Protein AF-A0A699WTL0-F1 (afdb_monomer_lite)

Foldseek 3Di:
DLVVLLVCVVVVDADEAEELDDDPCQQFNQDPVLCVPPVSVVVSVPDRHDNRHPHYQNWDVQLVVLLVLLLLLVLVVVCVVPPPPRDPPVCCVVPHPPVVVVSVVSPPDDQVNSCVSGVGHSVSSVD

Sequence (127 aa):
MLSALQKAKKNGAKIISVNPLIEAGLNHFKNPQDFMNPIKALGVLMGDGTPITDLYLQVRVDGDMGLLRGIMKHLFEAEDRNPGQVVDHAFIKEFTTGFESFEQNIRNTKWEDIEELSGISRGLLLE

pLDDT: mean 92.34, std 7.31, range [71.88, 98.56]

Secondary structure (DSSP, 8-state):
-HHHHHHHHHTT---EEE-SS--HHHHEE--HHHHTSHHHHHHHHHS--EE--SEEE-PPTT-HHHHHHHHHHHHHHHHHHSTTSSS-HHHHHHH-SSHHHHHHHHHHS-HHHHHHHH---HHHHT-

Organism: Tanacetum cinerariifolium (NCBI:txid118510)

Structure (mmCIF, N/CA/C/O backbone):
data_AF-A0A699WTL0-F1
#
_entry.id   AF-A0A699WTL0-F1
#
loop_
_atom_site.group_PDB
_atom_site.id
_atom_site.type_symbol
_atom_site.label_atom_id
_atom_site.label_alt_id
_atom_site.label_comp_id
_atom_site.label_asym_id
_atom_site.label_entity_id
_atom_site.label_seq_id
_atom_site.pdbx_PDB_ins_code
_atom_site.Cartn_x
_atom_site.Cartn_y
_atom_site.Cartn_z
_atom_site.occupancy
_atom_site.B_iso_or_equiv
_atom_site.auth_seq_id
_atom_site.auth_comp_id
_atom_site.auth_asym_id
_atom_site.auth_atom_id
_atom_site.pdbx_PDB_model_num
ATOM 1 N N . MET A 1 1 ? 18.673 1.778 -2.141 1.00 85.44 1 MET A N 1
ATOM 2 C CA . MET A 1 1 ? 17.220 1.510 -2.216 1.00 85.44 1 MET A CA 1
ATOM 3 C C . MET A 1 1 ? 16.876 0.488 -3.304 1.00 85.44 1 MET A C 1
ATOM 5 O O . MET A 1 1 ? 16.566 -0.637 -2.943 1.00 85.44 1 MET A O 1
ATOM 9 N N . LEU A 1 2 ? 16.996 0.805 -4.603 1.00 89.44 2 LEU A N 1
ATOM 10 C CA . LEU A 1 2 ? 16.570 -0.090 -5.703 1.00 89.44 2 LEU A CA 1
ATOM 11 C C . LEU A 1 2 ? 17.224 -1.485 -5.688 1.00 89.44 2 LEU A C 1
ATOM 13 O O . LEU A 1 2 ? 16.551 -2.477 -5.940 1.00 89.44 2 LEU A O 1
ATOM 17 N N . SER A 1 3 ? 18.495 -1.606 -5.291 1.00 89.81 3 SER A N 1
ATOM 18 C CA . SER A 1 3 ? 19.149 -2.917 -5.130 1.00 89.81 3 SER A CA 1
ATOM 19 C C . SER A 1 3 ? 18.506 -3.792 -4.040 1.00 89.81 3 SER A C 1
ATOM 21 O O . SER A 1 3 ? 18.495 -5.015 -4.160 1.00 89.81 3 SER A O 1
ATOM 23 N N . ALA A 1 4 ? 17.936 -3.189 -2.988 1.00 93.56 4 ALA A N 1
ATOM 24 C CA . ALA A 1 4 ? 17.204 -3.922 -1.953 1.00 93.56 4 ALA A CA 1
ATOM 25 C C . ALA A 1 4 ? 15.842 -4.403 -2.475 1.00 93.56 4 ALA A C 1
ATOM 27 O O . ALA A 1 4 ? 15.495 -5.565 -2.277 1.00 93.56 4 ALA A O 1
ATOM 28 N N . LEU A 1 5 ? 15.126 -3.552 -3.220 1.00 93.44 5 LEU A N 1
ATOM 29 C CA . LEU A 1 5 ? 13.881 -3.931 -3.898 1.00 93.44 5 LEU A CA 1
ATOM 30 C C . LEU A 1 5 ? 14.121 -5.039 -4.928 1.00 93.44 5 LEU A C 1
ATOM 32 O O . LEU A 1 5 ? 13.376 -6.011 -4.970 1.00 93.44 5 LEU A O 1
ATOM 36 N N . GLN A 1 6 ? 15.220 -4.968 -5.684 1.00 91.94 6 GLN A N 1
ATOM 37 C CA . GLN A 1 6 ? 15.628 -6.027 -6.606 1.00 91.94 6 GLN A CA 1
ATOM 38 C C . GLN A 1 6 ? 15.842 -7.364 -5.882 1.00 91.94 6 GLN A C 1
ATOM 40 O 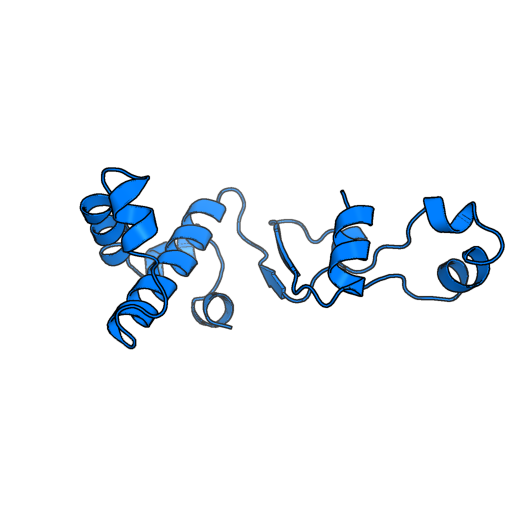O . GLN A 1 6 ? 15.417 -8.409 -6.372 1.00 91.94 6 GLN A O 1
ATOM 45 N N . LYS A 1 7 ? 16.494 -7.349 -4.711 1.00 93.62 7 LYS A N 1
ATOM 46 C CA . LYS A 1 7 ? 16.679 -8.551 -3.885 1.00 93.62 7 LYS A CA 1
ATOM 47 C C . LYS A 1 7 ? 15.340 -9.089 -3.371 1.00 93.62 7 LYS A C 1
ATOM 49 O O . LYS A 1 7 ? 15.116 -10.291 -3.458 1.00 93.62 7 LYS A O 1
ATOM 54 N N . ALA A 1 8 ? 14.453 -8.222 -2.887 1.00 95.69 8 ALA A N 1
ATOM 55 C CA . ALA A 1 8 ? 13.113 -8.612 -2.447 1.00 95.69 8 ALA A CA 1
ATOM 56 C C . ALA A 1 8 ? 12.311 -9.248 -3.594 1.00 95.69 8 ALA A C 1
ATOM 58 O O . ALA A 1 8 ? 11.752 -10.330 -3.429 1.00 95.69 8 ALA A O 1
ATOM 59 N N . LYS A 1 9 ? 12.345 -8.640 -4.785 1.00 93.62 9 LYS A N 1
ATOM 60 C CA . LYS A 1 9 ? 11.674 -9.148 -5.983 1.00 93.62 9 LYS A CA 1
ATOM 61 C C . LYS A 1 9 ? 12.182 -10.529 -6.396 1.00 93.62 9 LYS A C 1
ATOM 63 O O . LYS A 1 9 ? 11.387 -11.423 -6.664 1.00 93.62 9 LYS A O 1
ATOM 68 N N . LYS A 1 10 ? 13.505 -10.734 -6.374 1.00 91.38 10 LYS A N 1
ATOM 69 C CA . LYS A 1 10 ? 14.131 -12.048 -6.624 1.00 91.38 10 LYS A CA 1
ATOM 70 C C . LYS A 1 10 ? 13.714 -13.111 -5.601 1.00 91.38 10 LYS A C 1
ATOM 72 O O . LYS A 1 10 ? 13.711 -14.288 -5.936 1.00 91.38 10 LYS A O 1
ATOM 77 N N . ASN A 1 11 ? 13.329 -12.698 -4.395 1.00 96.25 11 ASN A N 1
ATOM 78 C CA . ASN A 1 11 ? 12.799 -13.572 -3.348 1.00 96.25 11 ASN A CA 1
ATOM 79 C C . ASN A 1 11 ? 11.263 -13.713 -3.392 1.00 96.25 11 ASN A C 1
ATOM 81 O O . ASN A 1 11 ? 10.676 -14.216 -2.440 1.00 96.25 11 ASN A O 1
ATOM 85 N N . GLY A 1 12 ? 10.606 -13.267 -4.467 1.00 95.44 12 GLY A N 1
ATOM 86 C CA . GLY A 1 12 ? 9.163 -13.429 -4.664 1.00 95.44 12 GLY A CA 1
ATOM 87 C C . GLY A 1 12 ? 8.291 -12.338 -4.041 1.00 95.44 12 GLY A C 1
ATOM 88 O O . GLY A 1 12 ? 7.071 -12.480 -4.043 1.00 95.44 12 GLY A O 1
ATOM 89 N N . ALA A 1 13 ? 8.873 -11.247 -3.531 1.00 97.00 13 ALA A N 1
ATOM 90 C CA . ALA A 1 13 ? 8.084 -10.142 -2.996 1.00 97.00 13 ALA A CA 1
ATOM 91 C C . ALA A 1 13 ? 7.202 -9.494 -4.077 1.00 97.00 13 ALA A C 1
ATOM 93 O O . ALA A 1 13 ? 7.625 -9.309 -5.225 1.00 97.00 13 ALA A O 1
ATOM 94 N N . LYS A 1 14 ? 5.994 -9.102 -3.664 1.00 95.69 14 LYS A N 1
ATOM 95 C CA . LYS A 1 14 ? 5.110 -8.210 -4.412 1.00 95.69 14 LYS A CA 1
ATOM 96 C C . LYS A 1 14 ? 5.371 -6.769 -3.995 1.00 95.69 14 LYS A C 1
ATOM 98 O O . LYS A 1 14 ? 5.536 -6.496 -2.809 1.00 95.69 14 LYS A O 1
ATOM 103 N N . ILE A 1 15 ? 5.466 -5.868 -4.967 1.00 95.25 15 ILE A N 1
ATOM 104 C CA . ILE A 1 15 ? 5.833 -4.470 -4.743 1.00 95.25 15 ILE A CA 1
ATOM 105 C C . ILE A 1 15 ? 4.769 -3.570 -5.361 1.00 95.25 15 ILE A C 1
ATOM 107 O O . ILE A 1 15 ? 4.563 -3.570 -6.573 1.00 95.25 15 ILE A O 1
ATOM 111 N N . ILE A 1 16 ? 4.140 -2.761 -4.512 1.00 95.12 16 ILE A N 1
ATOM 112 C CA . ILE A 1 16 ? 3.238 -1.686 -4.918 1.00 95.12 16 ILE A CA 1
ATOM 113 C C . ILE A 1 16 ? 4.038 -0.382 -4.896 1.00 95.12 16 ILE A C 1
ATOM 115 O O . ILE A 1 16 ? 4.718 -0.085 -3.914 1.00 95.12 16 ILE A O 1
ATOM 119 N N . SER A 1 17 ? 4.001 0.387 -5.980 1.00 94.69 17 SER A N 1
ATOM 120 C CA . SER A 1 17 ? 4.611 1.718 -6.040 1.00 94.69 17 SER A CA 1
ATOM 121 C C . SER A 1 17 ? 3.537 2.783 -5.945 1.00 94.69 17 SER A C 1
ATOM 123 O O . SER A 1 17 ? 2.623 2.799 -6.758 1.00 94.69 17 SER A O 1
ATOM 125 N N . VAL A 1 18 ? 3.666 3.669 -4.962 1.00 95.56 18 VAL A N 1
ATOM 126 C CA . VAL A 1 18 ? 2.762 4.797 -4.732 1.00 95.56 18 VAL A CA 1
ATOM 127 C C . VAL A 1 18 ? 3.540 6.075 -5.003 1.00 95.56 18 VAL A C 1
ATOM 129 O O . VAL A 1 18 ? 4.382 6.457 -4.192 1.00 95.56 18 VAL A O 1
ATOM 132 N N . ASN A 1 19 ? 3.325 6.699 -6.159 1.00 94.44 19 ASN A N 1
ATOM 133 C CA . ASN A 1 19 ? 4.009 7.942 -6.518 1.00 94.44 19 ASN A CA 1
ATOM 134 C C . ASN A 1 19 ? 3.236 8.667 -7.640 1.00 94.44 19 ASN A C 1
ATOM 136 O O . ASN A 1 19 ? 2.826 8.013 -8.600 1.00 94.44 19 ASN A O 1
ATOM 140 N N . PRO A 1 20 ? 3.049 9.999 -7.571 1.00 94.31 20 PRO A N 1
ATOM 141 C CA . PRO A 1 20 ? 2.473 10.764 -8.679 1.00 94.31 20 PRO A CA 1
ATOM 142 C C . PRO A 1 20 ? 3.261 10.678 -9.996 1.00 94.31 20 PRO A C 1
ATOM 144 O O . PRO A 1 20 ? 2.690 10.844 -11.076 1.00 94.31 20 PRO A O 1
ATOM 147 N N . LEU A 1 21 ? 4.574 10.439 -9.935 1.00 91.88 21 LEU A N 1
ATOM 148 C CA . LEU A 1 21 ? 5.478 10.421 -11.083 1.00 91.88 21 LEU A CA 1
ATOM 149 C C . LEU A 1 21 ? 5.941 9.008 -11.417 1.00 91.88 21 LEU A C 1
ATOM 151 O O . LEU A 1 21 ? 6.643 8.382 -10.628 1.00 91.88 21 LEU A O 1
ATOM 155 N N . ILE A 1 22 ? 5.665 8.560 -12.642 1.00 86.88 22 ILE A N 1
ATOM 156 C CA . ILE A 1 22 ? 6.145 7.268 -13.141 1.00 86.88 22 ILE A CA 1
ATOM 157 C C . ILE A 1 22 ? 7.670 7.303 -13.306 1.00 86.88 22 ILE A C 1
ATOM 159 O O . ILE A 1 22 ? 8.208 7.962 -14.196 1.00 86.88 22 ILE A O 1
ATOM 163 N N . GLU A 1 23 ? 8.374 6.558 -12.455 1.00 85.94 23 GLU A N 1
ATOM 164 C CA . GLU A 1 23 ? 9.834 6.484 -12.453 1.00 85.94 23 GLU A CA 1
ATOM 165 C C . GLU A 1 23 ? 10.342 5.278 -13.254 1.00 85.94 23 GLU A C 1
ATOM 167 O O . GLU A 1 23 ? 10.015 4.124 -12.961 1.00 85.94 23 GLU A O 1
ATOM 172 N N . ALA A 1 24 ? 11.238 5.522 -14.216 1.00 81.31 24 ALA A N 1
ATOM 173 C CA . ALA A 1 24 ? 11.827 4.466 -15.045 1.00 81.31 24 ALA A CA 1
ATOM 174 C C . ALA A 1 24 ? 12.533 3.367 -14.222 1.00 81.31 24 ALA A C 1
ATOM 176 O O . ALA A 1 24 ? 12.447 2.188 -14.562 1.00 81.31 24 ALA A O 1
ATOM 177 N N . GLY A 1 25 ? 13.184 3.738 -13.111 1.00 77.62 25 GLY A N 1
ATOM 178 C CA . GLY A 1 25 ? 13.892 2.798 -12.234 1.00 77.62 25 GLY A CA 1
ATOM 179 C C . GLY A 1 25 ? 12.985 1.865 -11.424 1.00 77.62 25 GLY A C 1
ATOM 180 O O . GLY A 1 25 ? 13.457 0.823 -10.973 1.00 77.62 25 GLY A O 1
ATOM 181 N N . LEU A 1 26 ? 11.704 2.212 -11.254 1.00 81.19 26 LEU A N 1
ATOM 182 C CA . LE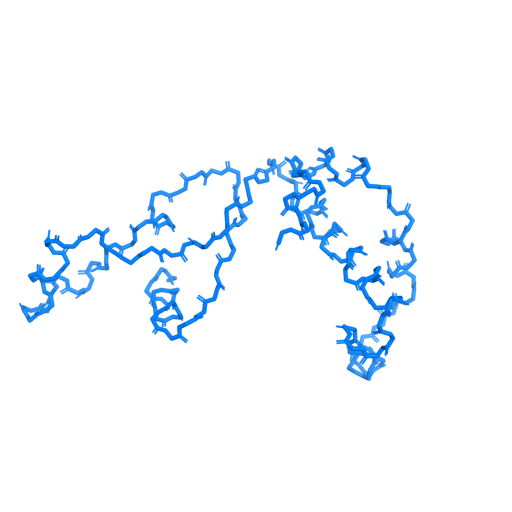U A 1 26 ? 10.686 1.348 -10.641 1.00 81.19 26 LEU A CA 1
ATOM 183 C C . LEU A 1 26 ? 10.026 0.431 -11.677 1.00 81.19 26 LEU A C 1
ATOM 185 O O . LEU A 1 26 ? 9.592 -0.672 -11.355 1.00 81.19 26 LEU A O 1
ATOM 189 N N . ASN A 1 27 ? 10.020 0.847 -12.943 1.00 82.06 27 ASN A N 1
ATOM 190 C CA . ASN A 1 27 ? 9.567 -0.011 -14.022 1.00 82.06 27 ASN A CA 1
ATOM 191 C C . ASN A 1 27 ? 10.585 -1.137 -14.264 1.00 82.06 27 ASN A C 1
ATOM 193 O O . ASN A 1 27 ? 10.267 -2.300 -14.055 1.00 82.06 27 ASN A O 1
ATOM 197 N N . HIS A 1 28 ? 11.830 -0.799 -14.620 1.00 84.31 28 HIS A N 1
ATOM 198 C CA . HIS A 1 28 ? 12.878 -1.782 -14.911 1.00 84.31 28 HIS A CA 1
ATOM 199 C C . HIS A 1 28 ? 14.235 -1.334 -14.356 1.00 84.31 28 HIS A C 1
ATOM 201 O O . HIS A 1 28 ? 14.865 -0.401 -14.858 1.00 84.31 28 HIS A O 1
ATOM 207 N N . PHE A 1 29 ? 14.723 -2.021 -13.321 1.00 85.94 29 PHE A N 1
ATOM 208 C CA . PHE A 1 29 ? 15.998 -1.679 -12.696 1.00 85.94 29 PHE A CA 1
ATOM 209 C C . PHE A 1 29 ? 17.154 -2.505 -13.265 1.00 85.94 29 PHE A C 1
ATOM 211 O O . PHE A 1 29 ? 17.246 -3.720 -13.053 1.00 85.94 29 PHE A O 1
ATOM 218 N N . LYS A 1 30 ? 18.093 -1.823 -13.928 1.00 83.50 30 LYS A N 1
ATOM 219 C CA . LYS A 1 30 ? 19.419 -2.359 -14.258 1.00 83.50 30 LYS A CA 1
ATOM 220 C C . LYS A 1 30 ? 20.405 -1.934 -13.177 1.00 83.50 30 LYS A C 1
ATOM 222 O O . LYS A 1 30 ? 20.726 -0.757 -13.066 1.00 83.50 30 LYS A O 1
ATOM 227 N N . ASN A 1 31 ? 20.870 -2.883 -12.367 1.00 82.75 31 ASN A N 1
ATOM 228 C CA . ASN A 1 31 ? 21.734 -2.578 -11.230 1.00 82.75 31 ASN A CA 1
ATOM 229 C C . ASN A 1 31 ? 23.154 -2.193 -11.696 1.00 82.75 31 ASN A C 1
ATOM 231 O O . ASN A 1 31 ? 23.861 -3.064 -12.209 1.00 82.75 31 ASN A O 1
ATOM 235 N N . PRO A 1 32 ? 23.617 -0.945 -11.467 1.00 82.06 32 PRO A N 1
ATOM 236 C CA . PRO A 1 32 ? 24.950 -0.498 -11.879 1.00 82.06 32 PRO A CA 1
ATOM 237 C C . PRO A 1 32 ? 26.083 -1.356 -11.301 1.00 82.06 32 PRO A C 1
ATOM 239 O O . PRO A 1 32 ? 27.100 -1.575 -11.951 1.00 82.06 32 PRO A O 1
ATOM 242 N N . GLN A 1 33 ? 25.896 -1.897 -10.094 1.00 81.75 33 GLN A N 1
ATOM 243 C CA . GLN A 1 33 ? 26.907 -2.719 -9.422 1.00 81.75 33 GLN A CA 1
ATOM 244 C C . GLN A 1 33 ? 27.108 -4.080 -10.099 1.00 81.75 33 GLN A C 1
ATOM 246 O O . GLN A 1 33 ? 28.196 -4.645 -10.031 1.00 81.75 33 GLN A O 1
ATOM 251 N N . ASP A 1 34 ? 26.087 -4.608 -10.779 1.00 81.56 34 ASP A N 1
ATOM 252 C CA . ASP A 1 34 ? 26.208 -5.877 -11.497 1.00 81.56 34 ASP A CA 1
ATOM 253 C C . ASP A 1 34 ? 27.030 -5.718 -12.795 1.00 81.56 34 ASP A C 1
ATOM 255 O O . ASP A 1 34 ? 27.626 -6.695 -13.243 1.00 81.56 34 ASP A O 1
ATOM 259 N N . PHE A 1 35 ? 27.165 -4.501 -13.348 1.00 79.38 35 PHE A N 1
ATOM 260 C CA . PHE A 1 35 ? 28.082 -4.228 -14.469 1.00 79.38 35 PHE A CA 1
ATOM 261 C C . PHE A 1 35 ? 29.555 -4.330 -14.069 1.00 79.38 35 PHE A C 1
ATOM 263 O O . PHE A 1 35 ? 30.396 -4.662 -14.900 1.00 79.38 35 PHE A O 1
ATOM 270 N N . MET A 1 36 ? 29.876 -4.077 -12.798 1.00 81.75 36 MET A N 1
ATOM 271 C CA . MET A 1 36 ? 31.240 -4.230 -12.283 1.00 81.75 36 MET A CA 1
ATOM 272 C C . MET A 1 36 ? 31.634 -5.701 -12.091 1.00 81.75 36 MET A C 1
ATOM 274 O O . MET A 1 36 ? 32.797 -5.997 -11.823 1.00 81.75 36 MET A O 1
ATOM 278 N N . ASN A 1 37 ? 30.684 -6.634 -12.219 1.00 81.12 37 ASN A N 1
ATOM 279 C CA . ASN A 1 37 ? 30.936 -8.063 -12.140 1.00 81.12 37 ASN A CA 1
ATOM 280 C C . ASN A 1 37 ? 30.934 -8.673 -13.556 1.00 81.12 37 ASN A C 1
ATOM 282 O O . ASN A 1 37 ? 29.867 -8.773 -14.163 1.00 81.12 37 ASN A O 1
ATOM 286 N N . PRO A 1 38 ? 32.080 -9.147 -14.078 1.00 78.44 38 PRO A N 1
ATOM 287 C CA . PRO A 1 38 ? 32.189 -9.605 -15.465 1.00 78.44 38 PRO A CA 1
ATOM 288 C C . PRO A 1 38 ? 31.279 -10.799 -15.797 1.00 78.44 38 PRO A C 1
ATOM 290 O O . PRO A 1 38 ? 30.848 -10.935 -16.937 1.00 78.44 38 PRO A O 1
ATOM 293 N N . ILE A 1 39 ? 30.926 -11.629 -14.809 1.00 79.31 39 ILE A N 1
ATOM 294 C CA . ILE A 1 39 ? 30.024 -12.777 -14.991 1.00 79.31 39 ILE A CA 1
ATOM 295 C C . ILE A 1 39 ? 28.572 -12.306 -15.155 1.00 79.31 39 ILE A C 1
ATOM 297 O O . ILE A 1 39 ? 27.804 -12.883 -15.921 1.00 79.31 39 ILE A O 1
ATOM 301 N N . LYS A 1 40 ? 28.182 -11.242 -14.446 1.00 75.00 40 LYS A N 1
ATOM 302 C CA . LYS A 1 40 ? 26.811 -10.709 -14.470 1.00 75.00 40 LYS A CA 1
ATOM 303 C C . LYS A 1 40 ? 26.595 -9.636 -15.534 1.00 75.00 40 LYS A C 1
ATOM 305 O O . LYS A 1 40 ? 25.460 -9.449 -15.970 1.00 75.00 40 LYS A O 1
ATOM 310 N N . ALA A 1 41 ? 27.659 -8.956 -15.961 1.00 77.38 41 ALA A N 1
ATOM 311 C CA . ALA A 1 41 ? 27.604 -7.832 -16.890 1.00 77.38 41 ALA A CA 1
ATOM 312 C C . ALA A 1 41 ? 26.886 -8.185 -18.201 1.00 77.38 41 ALA A C 1
ATOM 314 O O . ALA A 1 41 ? 26.057 -7.406 -18.668 1.00 77.38 41 ALA A O 1
ATOM 315 N N . LEU A 1 42 ? 27.125 -9.384 -18.747 1.00 75.62 42 LEU A N 1
ATOM 316 C CA . LEU A 1 42 ? 26.469 -9.849 -19.974 1.00 75.62 42 LEU A CA 1
ATOM 317 C C . LEU A 1 42 ? 24.940 -9.930 -19.821 1.00 75.62 42 LEU A C 1
ATOM 319 O O . LEU A 1 42 ? 24.205 -9.477 -20.695 1.00 75.62 42 LEU A O 1
ATOM 323 N N . GLY A 1 43 ? 24.462 -10.441 -18.681 1.00 71.88 43 GLY A N 1
ATOM 324 C CA . GLY A 1 43 ? 23.032 -10.557 -18.390 1.00 71.88 43 GLY A CA 1
ATOM 325 C C . GLY A 1 43 ? 22.340 -9.206 -18.188 1.00 71.88 43 GLY A C 1
ATOM 326 O O . GLY A 1 43 ? 21.187 -9.049 -18.575 1.00 71.88 43 GLY A O 1
ATOM 327 N N . VAL A 1 44 ? 23.033 -8.207 -17.634 1.00 77.06 44 VAL A N 1
ATOM 328 C CA . VAL A 1 44 ? 22.472 -6.851 -17.466 1.00 77.06 44 VAL A CA 1
ATOM 329 C C . VAL A 1 44 ? 22.480 -6.058 -18.779 1.00 77.06 44 VAL A C 1
ATOM 331 O O . VAL A 1 44 ? 21.557 -5.283 -19.041 1.00 77.06 44 VAL A O 1
ATOM 334 N N . LEU A 1 45 ? 23.502 -6.259 -19.619 1.00 75.62 45 LEU A N 1
ATOM 335 C CA . LEU A 1 45 ? 23.611 -5.627 -20.937 1.00 75.62 45 LEU A CA 1
ATOM 336 C C . LEU A 1 45 ? 22.545 -6.142 -21.910 1.00 75.62 45 LEU A C 1
ATOM 338 O O . LEU A 1 45 ? 21.960 -5.338 -22.630 1.00 75.62 45 LEU A O 1
ATOM 342 N N . MET A 1 46 ? 22.278 -7.451 -21.908 1.00 76.69 46 MET A N 1
ATOM 343 C CA . MET A 1 46 ? 21.309 -8.073 -22.818 1.00 76.69 46 MET A CA 1
ATOM 344 C C . MET A 1 46 ? 19.881 -8.162 -22.263 1.00 76.69 46 MET A C 1
ATOM 346 O O . MET A 1 46 ? 18.952 -8.325 -23.044 1.00 76.69 46 MET A O 1
ATOM 350 N N . GLY A 1 47 ? 19.689 -8.081 -20.943 1.00 78.12 47 GLY A N 1
ATOM 351 C CA . GLY A 1 47 ? 18.369 -8.176 -20.315 1.00 78.12 47 GLY A CA 1
ATOM 352 C C . GLY A 1 47 ? 17.676 -6.826 -20.119 1.00 78.12 47 GLY A C 1
ATOM 353 O O . GLY A 1 47 ? 18.325 -5.781 -20.026 1.00 78.12 47 GLY A O 1
ATOM 354 N N . ASP A 1 48 ? 16.354 -6.851 -19.953 1.00 77.19 48 ASP A N 1
ATOM 355 C CA . ASP A 1 48 ? 15.530 -5.653 -19.717 1.00 77.19 48 ASP A CA 1
ATOM 356 C C . ASP A 1 48 ? 15.675 -5.076 -18.299 1.00 77.19 48 ASP A C 1
ATOM 358 O O . ASP A 1 48 ? 15.178 -3.997 -18.002 1.00 77.19 48 ASP A O 1
ATOM 362 N N . GLY A 1 49 ? 16.438 -5.737 -17.425 1.00 82.38 49 GLY A N 1
ATOM 363 C CA . GLY A 1 49 ? 16.531 -5.401 -16.005 1.00 82.38 49 GLY A CA 1
ATOM 364 C C . GLY A 1 49 ? 15.487 -6.149 -15.179 1.00 82.38 49 GLY A C 1
ATOM 365 O O . GLY A 1 49 ? 14.764 -7.006 -15.678 1.00 82.38 49 GLY A O 1
ATOM 366 N N . THR A 1 50 ? 15.449 -5.893 -13.874 1.00 84.38 50 THR A N 1
ATOM 367 C CA . THR A 1 50 ? 14.445 -6.511 -12.997 1.00 84.38 50 THR A CA 1
ATOM 368 C C . THR A 1 50 ? 13.192 -5.638 -12.966 1.00 84.38 50 THR A C 1
ATOM 370 O O . THR A 1 50 ? 13.326 -4.478 -12.564 1.00 84.38 50 THR A O 1
ATOM 373 N N . PRO A 1 51 ? 12.004 -6.160 -13.332 1.00 88.44 51 PRO A N 1
ATOM 374 C CA . PRO A 1 51 ? 10.762 -5.425 -13.150 1.00 88.44 51 PRO A CA 1
ATOM 375 C C . PRO A 1 51 ? 10.486 -5.305 -11.653 1.00 88.44 51 PRO A C 1
ATOM 377 O O . PRO A 1 51 ? 10.363 -6.323 -10.968 1.00 88.44 51 PRO A O 1
ATOM 380 N N . ILE A 1 52 ? 10.488 -4.082 -11.120 1.00 93.12 52 ILE A N 1
ATOM 381 C CA . ILE A 1 52 ? 10.377 -3.877 -9.670 1.00 93.12 52 ILE A CA 1
ATOM 382 C C . ILE A 1 52 ? 8.907 -3.854 -9.258 1.00 93.12 52 ILE A C 1
ATOM 384 O O . ILE A 1 52 ? 8.521 -4.644 -8.400 1.00 93.12 52 ILE A O 1
ATOM 388 N N . THR A 1 53 ? 8.096 -3.001 -9.874 1.00 93.88 53 THR A N 1
ATOM 389 C CA . THR A 1 53 ? 6.692 -2.789 -9.501 1.00 93.88 53 THR A CA 1
ATOM 390 C C . THR A 1 53 ? 5.755 -3.866 -10.067 1.00 93.88 53 THR A C 1
ATOM 392 O O . THR A 1 53 ? 5.805 -4.164 -11.256 1.00 93.88 53 THR A O 1
ATOM 395 N N . ASP A 1 54 ? 4.877 -4.430 -9.229 1.00 93.81 54 ASP A N 1
ATOM 396 C CA . ASP A 1 54 ? 3.734 -5.260 -9.651 1.00 93.81 54 ASP A CA 1
ATOM 397 C C . ASP A 1 54 ? 2.478 -4.415 -9.886 1.00 93.81 54 ASP A C 1
ATOM 399 O O . ASP A 1 54 ? 1.765 -4.642 -10.856 1.00 93.81 54 ASP A O 1
ATOM 403 N N . LEU A 1 55 ? 2.228 -3.442 -9.005 1.00 93.56 55 LEU A N 1
ATOM 404 C CA . LEU A 1 55 ? 1.086 -2.533 -9.075 1.00 93.56 55 LEU A CA 1
ATOM 405 C C . LEU A 1 55 ? 1.562 -1.097 -8.889 1.00 93.56 55 LEU A C 1
ATOM 407 O O . LEU A 1 55 ? 2.262 -0.784 -7.924 1.00 93.56 55 LEU A O 1
ATOM 411 N N . TYR A 1 56 ? 1.183 -0.223 -9.813 1.00 93.88 56 TYR A N 1
ATOM 412 C CA . TYR A 1 56 ? 1.547 1.184 -9.766 1.00 93.88 56 TYR A CA 1
ATOM 413 C C . TYR A 1 56 ? 0.313 2.030 -9.445 1.00 93.88 56 TYR A C 1
ATOM 415 O O . TYR A 1 56 ? -0.596 2.154 -10.260 1.00 93.88 56 TYR A O 1
ATOM 423 N N . LEU A 1 57 ? 0.300 2.635 -8.261 1.00 95.62 57 LEU A N 1
ATOM 424 C CA . LEU A 1 57 ? -0.742 3.541 -7.797 1.00 95.62 57 LEU A CA 1
ATOM 425 C C . LEU A 1 57 ? -0.262 4.977 -7.997 1.00 95.62 57 LEU A C 1
ATOM 427 O O . LEU A 1 57 ? 0.463 5.542 -7.171 1.00 95.62 57 LEU A O 1
ATOM 431 N N . GLN A 1 58 ? -0.657 5.562 -9.126 1.00 95.75 58 GLN A N 1
ATOM 432 C CA . GLN A 1 58 ? -0.316 6.937 -9.465 1.00 95.75 58 GLN A CA 1
ATOM 433 C C . GLN A 1 58 ? -1.217 7.919 -8.709 1.00 95.75 58 GLN A C 1
ATOM 435 O O . GLN A 1 58 ? -2.167 8.475 -9.256 1.00 95.75 58 GLN A O 1
ATOM 440 N N . VAL A 1 59 ? -0.940 8.082 -7.417 1.00 96.94 59 VAL A N 1
ATOM 441 C CA . VAL A 1 59 ? -1.678 9.007 -6.550 1.00 96.94 59 VAL A CA 1
ATOM 442 C C . VAL A 1 59 ? -1.510 10.451 -7.011 1.00 96.94 59 VAL A C 1
ATOM 444 O O . VAL A 1 59 ? -0.515 10.818 -7.637 1.00 96.94 59 VAL A O 1
ATOM 447 N N . ARG A 1 60 ? -2.463 11.312 -6.660 1.00 95.75 60 ARG A N 1
ATOM 448 C CA . ARG A 1 60 ? -2.289 12.763 -6.795 1.00 95.75 60 ARG A CA 1
ATOM 449 C C . ARG A 1 60 ? -1.185 13.255 -5.860 1.00 95.75 60 ARG A C 1
ATOM 451 O O . ARG A 1 60 ? -0.860 12.609 -4.864 1.00 95.75 60 ARG A O 1
ATOM 458 N N . VAL A 1 61 ? -0.623 14.422 -6.176 1.00 96.19 61 VAL A N 1
ATOM 459 C CA . VAL A 1 61 ? 0.243 15.145 -5.231 1.00 96.19 61 VAL A CA 1
ATOM 460 C C . VAL A 1 61 ? -0.541 15.352 -3.932 1.00 96.19 61 VAL A C 1
ATOM 462 O O . VAL A 1 61 ? -1.697 15.769 -3.990 1.00 96.19 61 VAL A O 1
ATOM 465 N N . ASP A 1 62 ? 0.074 14.992 -2.803 1.00 95.56 62 ASP A N 1
ATOM 466 C CA . ASP A 1 62 ? -0.521 14.977 -1.456 1.00 95.56 62 ASP A CA 1
ATOM 467 C C . ASP A 1 62 ? -1.750 14.048 -1.285 1.00 95.56 62 ASP A C 1
ATOM 469 O O . ASP A 1 62 ? -2.528 14.182 -0.341 1.00 95.56 62 ASP A O 1
ATOM 473 N N . GLY A 1 63 ? -1.939 13.082 -2.194 1.00 97.31 63 GLY A N 1
ATOM 474 C CA . GLY A 1 63 ? -3.053 12.123 -2.173 1.00 97.31 63 GLY A CA 1
ATOM 475 C C . GLY A 1 63 ? -2.805 10.849 -1.353 1.00 97.31 63 GLY A C 1
ATOM 476 O O . GLY A 1 63 ? -3.661 9.961 -1.301 1.00 97.31 63 GLY A O 1
ATOM 477 N N . ASP A 1 64 ? -1.647 10.726 -0.710 1.00 96.56 64 ASP A N 1
ATOM 478 C CA . ASP A 1 64 ? -1.234 9.554 0.069 1.00 96.56 64 ASP A CA 1
ATOM 479 C C . ASP A 1 64 ? -2.142 9.307 1.281 1.00 96.56 64 ASP A C 1
ATOM 481 O O . ASP A 1 64 ? -2.517 8.165 1.552 1.00 96.56 64 ASP A O 1
ATOM 485 N N . MET A 1 65 ? -2.591 10.368 1.960 1.00 96.31 65 MET A N 1
ATOM 486 C CA . MET A 1 65 ? -3.564 10.243 3.048 1.00 96.31 65 MET A CA 1
ATOM 487 C C . MET A 1 65 ? -4.891 9.643 2.573 1.00 96.31 65 MET A C 1
ATOM 489 O O . MET A 1 65 ? -5.462 8.799 3.266 1.00 96.31 65 MET A O 1
ATOM 493 N N . GLY A 1 66 ? -5.380 10.053 1.397 1.00 97.50 66 GLY A N 1
ATOM 494 C CA . GLY A 1 66 ? -6.584 9.482 0.793 1.00 97.50 66 GLY A CA 1
ATOM 495 C C . GLY A 1 66 ? -6.394 7.995 0.499 1.00 97.50 66 GLY A C 1
ATOM 496 O O . GLY A 1 66 ? -7.210 7.173 0.911 1.00 97.50 66 GLY A O 1
ATOM 497 N N . LEU A 1 67 ? -5.264 7.643 -0.125 1.00 97.88 67 LEU A N 1
ATOM 498 C CA . LEU A 1 67 ? -4.925 6.260 -0.458 1.00 97.88 67 LEU A CA 1
ATOM 499 C C . LEU A 1 67 ? -4.895 5.373 0.793 1.00 97.88 67 LEU A C 1
ATOM 501 O O . LEU A 1 67 ? -5.560 4.338 0.836 1.00 97.88 67 LEU A O 1
ATOM 505 N N . LEU A 1 68 ? -4.144 5.781 1.821 1.00 97.25 68 LEU A N 1
ATOM 506 C CA . LEU A 1 68 ? -4.000 5.007 3.054 1.00 97.25 68 LEU A CA 1
ATOM 507 C C . LEU A 1 68 ? -5.348 4.836 3.762 1.00 97.25 68 LEU A C 1
ATOM 509 O O . LEU A 1 68 ? -5.648 3.741 4.237 1.00 97.25 68 LEU A O 1
ATOM 513 N N . ARG A 1 69 ? -6.198 5.874 3.784 1.00 97.50 69 ARG A N 1
ATOM 514 C CA . ARG A 1 69 ? -7.575 5.761 4.296 1.00 97.50 69 ARG A CA 1
ATOM 515 C C . ARG A 1 69 ? -8.380 4.716 3.527 1.00 97.50 69 ARG A C 1
ATOM 517 O O . ARG A 1 69 ? -9.062 3.920 4.164 1.00 97.50 69 ARG A O 1
ATOM 524 N N . GLY A 1 70 ? -8.275 4.690 2.198 1.00 97.81 70 GLY A N 1
ATOM 525 C CA . GLY A 1 70 ? -8.928 3.693 1.346 1.00 97.81 70 GLY A CA 1
ATOM 526 C C . GLY A 1 70 ? -8.502 2.262 1.657 1.00 97.81 70 GLY A C 1
ATOM 527 O O . GLY A 1 70 ? -9.356 1.408 1.896 1.00 97.81 70 GLY A O 1
ATOM 528 N N . ILE A 1 71 ? -7.191 2.019 1.740 1.00 97.00 71 ILE A N 1
ATOM 529 C CA . ILE A 1 71 ? -6.635 0.704 2.094 1.00 97.00 71 ILE A CA 1
ATOM 530 C C . ILE A 1 71 ? -7.145 0.266 3.472 1.00 97.00 71 ILE A C 1
ATOM 532 O O . ILE A 1 71 ? -7.667 -0.835 3.622 1.00 97.00 71 ILE A O 1
ATOM 536 N N . MET A 1 72 ? -7.063 1.135 4.481 1.00 97.56 72 MET A N 1
ATOM 537 C CA . MET A 1 72 ? -7.500 0.800 5.841 1.00 97.56 72 MET A CA 1
ATOM 538 C C . MET A 1 72 ? -9.008 0.572 5.930 1.00 97.56 72 MET A C 1
ATOM 540 O O . MET A 1 72 ? -9.447 -0.374 6.578 1.00 97.56 72 MET A O 1
ATOM 544 N N . LYS A 1 73 ? -9.809 1.391 5.239 1.00 98.25 73 LYS A N 1
ATOM 545 C CA . LYS A 1 73 ? -11.258 1.197 5.157 1.00 98.25 73 LYS A CA 1
ATOM 546 C C . LYS A 1 73 ? -11.587 -0.169 4.562 1.00 98.25 73 LYS A C 1
ATOM 548 O O . LYS A 1 73 ? -12.445 -0.864 5.096 1.00 98.25 73 LYS A O 1
ATOM 553 N N . HIS A 1 74 ? -10.874 -0.578 3.514 1.00 96.88 74 HIS A N 1
ATOM 554 C CA . HIS A 1 74 ? -11.043 -1.906 2.941 1.00 96.88 74 HIS A CA 1
ATOM 555 C C . HIS A 1 74 ? -10.653 -3.030 3.907 1.00 96.88 74 HIS A C 1
ATOM 557 O O . HIS A 1 74 ? -11.388 -4.010 4.015 1.00 96.88 74 HIS A O 1
ATOM 563 N N . LEU A 1 75 ? -9.539 -2.887 4.633 1.00 96.75 75 LEU A N 1
ATOM 564 C CA . LEU A 1 75 ? -9.121 -3.863 5.644 1.00 96.75 75 LEU A CA 1
ATOM 565 C C . LEU A 1 75 ? -10.183 -4.024 6.739 1.00 96.75 75 LEU A C 1
ATOM 567 O O . LEU A 1 75 ? -10.515 -5.149 7.097 1.00 96.75 75 LEU A O 1
ATOM 571 N N . PHE A 1 76 ? -10.786 -2.929 7.207 1.00 97.88 76 PHE A N 1
ATOM 572 C CA . PHE A 1 76 ? -11.882 -2.981 8.180 1.00 97.88 76 PHE A CA 1
ATOM 573 C C . PHE A 1 76 ? -13.161 -3.612 7.604 1.00 97.88 76 PHE A C 1
ATOM 575 O O . PHE A 1 76 ? -13.786 -4.436 8.264 1.00 97.88 76 PHE A O 1
ATOM 582 N N . GLU A 1 77 ? -13.521 -3.323 6.348 1.00 96.56 77 GLU A N 1
ATOM 583 C CA . GLU A 1 77 ? -14.626 -4.013 5.655 1.00 96.56 77 GLU A CA 1
ATOM 584 C C . GLU A 1 77 ? -14.336 -5.520 5.452 1.00 96.56 77 GLU A C 1
ATOM 586 O O . GLU A 1 77 ? -15.248 -6.348 5.385 1.00 96.56 77 GLU A O 1
ATOM 591 N N . ALA A 1 78 ? -13.069 -5.912 5.286 1.00 96.94 78 ALA A N 1
ATOM 592 C CA . ALA A 1 78 ? -12.653 -7.310 5.181 1.00 96.94 78 ALA A CA 1
ATOM 593 C C . ALA A 1 78 ? -12.671 -8.025 6.541 1.00 96.94 78 ALA A C 1
ATOM 595 O O . ALA A 1 78 ? -13.106 -9.176 6.600 1.00 96.94 78 ALA A O 1
ATOM 596 N N . GLU A 1 79 ? -12.280 -7.330 7.608 1.00 97.88 79 GLU A N 1
ATOM 597 C CA . GLU A 1 79 ? -12.390 -7.781 8.997 1.00 97.88 79 GLU A CA 1
ATOM 598 C C . GLU A 1 79 ? -13.854 -8.005 9.398 1.00 97.88 79 GLU A C 1
ATOM 600 O O . GLU A 1 79 ? -14.172 -9.048 9.956 1.00 97.88 79 GLU A O 1
ATOM 605 N N . ASP A 1 80 ? -14.778 -7.112 9.026 1.00 97.56 80 ASP A N 1
ATOM 606 C CA . ASP A 1 80 ? -16.215 -7.302 9.298 1.00 97.56 80 ASP A CA 1
ATOM 607 C C . ASP A 1 80 ? -16.762 -8.590 8.662 1.00 97.56 80 ASP A C 1
ATOM 609 O O . ASP A 1 80 ? -17.639 -9.258 9.214 1.00 97.56 80 ASP A O 1
ATOM 613 N N . ARG A 1 81 ? -16.244 -8.942 7.478 1.00 97.81 81 ARG A N 1
ATOM 614 C CA . ARG A 1 81 ? -16.610 -10.169 6.757 1.00 97.81 81 ARG A CA 1
ATOM 615 C C . ARG A 1 81 ? -15.917 -11.406 7.321 1.00 97.81 81 ARG A C 1
ATOM 617 O O . ARG A 1 81 ? -16.481 -12.493 7.229 1.00 97.81 81 ARG A O 1
ATOM 624 N N . ASN A 1 82 ? -14.717 -11.250 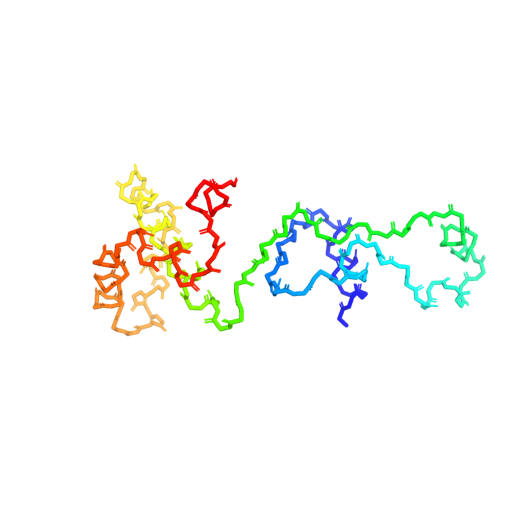7.881 1.00 97.25 82 ASN A N 1
ATOM 625 C CA . ASN A 1 82 ? -13.897 -12.334 8.421 1.00 97.25 82 ASN A CA 1
ATOM 626 C C . ASN A 1 82 ? -13.289 -11.937 9.779 1.00 97.25 82 ASN A C 1
ATOM 628 O O . ASN A 1 82 ? -12.079 -11.703 9.854 1.00 97.25 82 ASN A O 1
ATOM 632 N N . PRO A 1 83 ? -14.097 -11.873 10.853 1.00 96.56 83 PRO A N 1
ATOM 633 C CA . PRO A 1 83 ? -13.622 -11.372 12.138 1.00 96.56 83 PRO A CA 1
ATOM 634 C C . PRO A 1 83 ? -12.419 -12.160 12.670 1.00 96.56 83 PRO A C 1
ATOM 636 O O . PRO A 1 83 ? -12.432 -13.394 12.700 1.00 96.56 83 PRO A O 1
ATOM 639 N N . GLY A 1 84 ? -11.388 -11.438 13.102 1.00 95.38 84 GLY A N 1
ATOM 640 C CA . GLY A 1 84 ? -10.136 -11.947 13.653 1.00 95.38 84 GLY A CA 1
ATOM 641 C C . GLY A 1 84 ? -9.119 -12.447 12.624 1.00 95.38 84 GLY A C 1
ATOM 642 O O . GLY A 1 84 ? -8.118 -13.034 13.032 1.00 95.38 84 GLY A O 1
ATOM 643 N N . GLN A 1 85 ? -9.358 -12.271 11.318 1.00 97.38 85 GLN A N 1
ATOM 644 C CA . GLN A 1 85 ? -8.456 -12.767 10.265 1.00 97.38 85 GLN A CA 1
ATOM 645 C C . GLN A 1 85 ? -7.673 -11.673 9.540 1.00 97.38 85 GLN A C 1
ATOM 647 O O . GLN A 1 85 ? -6.692 -11.990 8.868 1.00 97.38 85 GLN A O 1
ATOM 652 N N . VAL A 1 86 ? -8.088 -10.408 9.641 1.00 97.56 86 VAL A N 1
ATOM 653 C CA . VAL A 1 86 ? -7.462 -9.300 8.906 1.00 97.56 86 VAL A CA 1
ATOM 654 C C . VAL A 1 86 ? -6.740 -8.353 9.857 1.00 97.56 86 VAL A C 1
ATOM 656 O O . VAL A 1 86 ? -5.612 -7.946 9.582 1.00 97.56 86 VAL A O 1
ATOM 659 N N . VAL A 1 87 ? -7.371 -8.015 10.981 1.00 97.12 87 VAL A N 1
ATOM 660 C CA . VAL A 1 87 ? -6.832 -7.077 11.971 1.00 97.12 87 VAL A CA 1
ATOM 661 C C . VAL A 1 87 ? -6.232 -7.832 13.159 1.00 97.12 87 VAL A C 1
ATOM 663 O O . VAL A 1 87 ? -6.902 -8.630 13.813 1.00 97.12 87 VAL A O 1
ATOM 666 N N . ASP A 1 88 ? -4.968 -7.546 13.482 1.00 97.81 88 ASP A N 1
ATOM 667 C CA . ASP A 1 88 ? -4.304 -8.091 14.673 1.00 97.81 88 ASP A CA 1
ATOM 668 C C . ASP A 1 88 ? -4.721 -7.319 15.936 1.00 97.81 88 ASP A C 1
ATOM 670 O O . ASP A 1 88 ? -4.028 -6.424 16.429 1.00 97.81 88 ASP A O 1
ATOM 674 N N . HIS A 1 89 ? -5.897 -7.668 16.458 1.00 97.00 89 HIS A N 1
ATOM 675 C CA . HIS A 1 89 ? -6.470 -7.038 17.650 1.00 97.00 89 HIS A CA 1
ATOM 676 C C . HIS A 1 89 ? -5.602 -7.205 18.899 1.00 97.00 89 HIS A C 1
ATOM 678 O O . HIS A 1 89 ? -5.605 -6.329 19.763 1.00 97.00 89 HIS A O 1
ATOM 684 N N . ALA A 1 90 ? -4.857 -8.309 19.017 1.00 97.81 90 ALA A N 1
ATOM 685 C CA . ALA A 1 90 ? -3.994 -8.545 20.171 1.00 97.81 90 ALA A CA 1
ATOM 686 C C . ALA A 1 90 ? -2.815 -7.566 20.171 1.00 97.81 90 ALA A C 1
ATOM 688 O O . ALA A 1 90 ? -2.561 -6.914 21.184 1.00 97.81 90 ALA A O 1
ATOM 689 N N . PHE A 1 91 ? -2.149 -7.410 19.023 1.00 98.38 91 PHE A N 1
ATOM 690 C CA . PHE A 1 91 ? -1.073 -6.438 18.859 1.00 98.38 91 PHE A CA 1
ATOM 691 C C . PHE A 1 91 ? -1.568 -5.006 19.083 1.00 98.38 91 PHE A C 1
ATOM 693 O O . PHE A 1 91 ? -0.955 -4.242 19.826 1.00 98.38 91 PHE A O 1
ATOM 700 N N . ILE A 1 92 ? -2.698 -4.645 18.473 1.00 98.12 92 ILE A N 1
ATOM 701 C CA . ILE A 1 92 ? -3.271 -3.300 18.582 1.00 98.12 92 ILE A CA 1
ATOM 702 C C . ILE A 1 92 ? -3.598 -2.963 20.037 1.00 98.12 92 ILE A C 1
ATOM 704 O O . ILE A 1 92 ? -3.216 -1.893 20.513 1.00 98.12 92 ILE A O 1
ATOM 708 N N . LYS A 1 93 ? -4.253 -3.878 20.757 1.00 97.88 93 LYS A N 1
ATOM 709 C CA . LYS A 1 93 ? -4.622 -3.678 22.161 1.00 97.88 93 LYS A CA 1
ATOM 710 C C . LYS A 1 93 ? -3.405 -3.492 23.068 1.00 97.88 93 LYS A C 1
ATOM 712 O O . LYS A 1 93 ? -3.469 -2.696 24.000 1.00 97.88 93 LYS A O 1
ATOM 717 N N . GLU A 1 94 ? -2.332 -4.239 22.823 1.00 98.56 94 GLU A N 1
ATOM 718 C CA . GLU A 1 94 ? -1.139 -4.226 23.674 1.00 98.56 94 GLU A CA 1
ATOM 719 C C . GLU A 1 94 ? -0.220 -3.031 23.381 1.00 98.56 94 GLU A C 1
ATOM 721 O O . GLU A 1 94 ? 0.359 -2.448 24.297 1.00 98.56 94 GLU A O 1
ATOM 726 N N . PHE A 1 95 ? -0.078 -2.650 22.107 1.00 98.56 95 PHE A N 1
ATOM 727 C CA . PHE A 1 95 ? 0.995 -1.754 21.661 1.00 98.56 95 PHE A CA 1
ATOM 728 C C . PHE A 1 95 ? 0.522 -0.416 21.086 1.00 98.56 95 PHE A C 1
ATOM 730 O O . PHE A 1 95 ? 1.351 0.376 20.631 1.00 98.56 95 PHE A O 1
ATOM 737 N N . THR A 1 96 ? -0.781 -0.132 21.082 1.00 98.38 96 THR A N 1
ATOM 738 C CA . THR A 1 96 ? -1.323 1.117 20.526 1.00 98.38 96 THR A CA 1
ATOM 739 C C . THR A 1 96 ? -2.340 1.770 21.462 1.00 98.38 96 THR A C 1
ATOM 741 O O . THR A 1 96 ? -2.771 1.185 22.451 1.00 98.38 96 THR A O 1
ATOM 744 N N . THR A 1 97 ? -2.714 3.019 21.176 1.00 98.38 97 THR A N 1
ATOM 745 C CA . THR A 1 97 ? -3.782 3.731 21.892 1.00 98.38 97 THR A CA 1
ATOM 746 C C . THR A 1 97 ? -4.661 4.488 20.899 1.00 98.38 97 THR A C 1
ATOM 748 O O . THR A 1 97 ? -4.197 4.884 19.832 1.00 98.38 97 THR A O 1
ATOM 751 N N . GLY A 1 98 ? -5.938 4.687 21.243 1.00 98.31 98 GLY A N 1
ATOM 752 C CA . GLY A 1 98 ? -6.885 5.432 20.403 1.00 98.31 98 GLY A CA 1
ATOM 753 C C . GLY A 1 98 ? -7.323 4.696 19.132 1.00 98.31 98 GLY A C 1
ATOM 754 O O . GLY A 1 98 ? -7.710 5.345 18.162 1.00 98.31 98 GLY A O 1
ATOM 755 N N . PHE A 1 99 ? -7.254 3.363 19.115 1.00 98.06 99 PHE A N 1
ATOM 756 C CA . PHE A 1 99 ? -7.606 2.578 17.935 1.00 98.06 99 PHE A CA 1
ATOM 757 C C . PHE A 1 99 ? -9.093 2.684 17.588 1.00 98.06 99 PHE A C 1
ATOM 759 O O . PHE A 1 99 ? -9.427 2.882 16.428 1.00 98.06 99 PHE A O 1
ATOM 766 N N . GLU A 1 100 ? -9.987 2.641 18.573 1.00 97.62 100 GLU A N 1
ATOM 767 C CA . GLU A 1 100 ? -11.433 2.660 18.337 1.00 97.62 100 GLU A CA 1
ATOM 768 C C . GLU A 1 100 ? -11.884 3.981 17.695 1.00 97.62 100 GLU A C 1
ATOM 770 O O . GLU A 1 100 ? -12.690 4.001 16.763 1.00 97.62 100 GLU A O 1
ATOM 775 N N . SER A 1 101 ? -11.337 5.111 18.160 1.00 98.31 101 SER A N 1
ATOM 776 C CA . SER A 1 101 ? -11.641 6.424 17.581 1.00 98.31 101 SER A CA 1
ATOM 777 C C . SER A 1 101 ? -11.048 6.578 16.180 1.00 98.31 101 SER A C 1
ATOM 779 O O . SER A 1 101 ? -11.690 7.151 15.295 1.00 98.31 101 SER A O 1
ATOM 781 N N . PHE A 1 102 ? -9.848 6.038 15.965 1.00 98.06 102 PHE A N 1
ATOM 782 C CA . PHE A 1 102 ? -9.203 5.980 14.662 1.00 98.06 102 PHE A CA 1
ATOM 783 C C . PHE A 1 102 ? -10.010 5.140 13.665 1.00 98.06 102 PHE A C 1
ATOM 785 O O . PHE A 1 102 ? -10.362 5.631 12.593 1.00 98.06 102 PHE A O 1
ATOM 792 N N . GLU A 1 103 ? -10.369 3.913 14.032 1.00 98.31 103 GLU A N 1
ATOM 793 C CA . GLU A 1 103 ? -11.165 3.003 13.215 1.00 98.31 103 GLU A CA 1
ATOM 794 C C . GLU A 1 103 ? -12.498 3.651 12.828 1.00 98.31 103 GLU A C 1
ATOM 796 O O . GLU A 1 103 ? -12.840 3.714 11.643 1.00 98.31 103 GLU A O 1
ATOM 801 N N . GLN A 1 104 ? -13.220 4.223 13.797 1.00 98.38 104 GLN A N 1
ATOM 802 C CA . GLN A 1 104 ? -14.484 4.903 13.530 1.00 98.38 104 GLN A CA 1
ATOM 803 C C . GLN A 1 104 ? -14.311 6.084 12.562 1.00 98.38 104 GLN A C 1
ATOM 805 O O . GLN A 1 104 ? -15.160 6.303 11.694 1.00 98.38 104 GLN A O 1
ATOM 810 N N . ASN A 1 105 ? -13.213 6.842 12.668 1.00 98.25 105 ASN A N 1
ATOM 811 C CA . ASN A 1 105 ? -12.914 7.936 11.744 1.00 98.25 105 ASN A CA 1
ATOM 812 C C . ASN A 1 105 ? -12.714 7.437 10.303 1.00 98.25 105 ASN A C 1
ATOM 814 O O . ASN A 1 105 ? -13.253 8.029 9.365 1.00 98.25 105 ASN A O 1
ATOM 818 N N . ILE A 1 106 ? -11.982 6.336 10.122 1.00 98.31 106 ILE A N 1
ATOM 819 C CA . ILE A 1 106 ? -11.779 5.717 8.807 1.00 98.31 106 ILE A CA 1
ATOM 820 C C . ILE A 1 106 ? -13.102 5.176 8.256 1.00 98.31 106 ILE A C 1
ATOM 822 O O . ILE A 1 106 ? -13.463 5.459 7.112 1.00 98.31 106 ILE A O 1
ATOM 826 N N . ARG A 1 107 ? -13.884 4.470 9.082 1.00 98.00 107 ARG A N 1
ATOM 827 C CA . ARG A 1 107 ? -15.199 3.930 8.701 1.00 98.00 107 ARG A CA 1
ATOM 828 C C . ARG A 1 107 ? -16.177 5.022 8.269 1.00 98.00 107 ARG A C 1
ATOM 830 O O . ARG A 1 107 ? -16.904 4.822 7.299 1.00 98.00 107 ARG A O 1
ATOM 837 N N . ASN A 1 108 ? -16.141 6.184 8.915 1.00 98.19 108 ASN A N 1
ATOM 838 C CA . ASN A 1 108 ? -16.997 7.324 8.583 1.00 98.19 108 ASN A CA 1
ATOM 839 C C . ASN A 1 108 ? -16.527 8.130 7.360 1.00 98.19 108 ASN A C 1
ATOM 841 O O . ASN A 1 108 ? -17.281 8.968 6.871 1.00 98.19 108 ASN A O 1
ATOM 845 N N . THR A 1 109 ? -15.310 7.900 6.857 1.00 97.62 109 THR A N 1
ATOM 846 C CA . THR A 1 109 ? -14.837 8.553 5.627 1.00 97.62 109 THR A CA 1
ATOM 847 C C . THR A 1 109 ? -15.560 7.938 4.429 1.00 97.62 109 THR A C 1
ATOM 849 O O . THR A 1 109 ? -15.602 6.708 4.297 1.00 97.62 109 THR A O 1
ATOM 852 N N . LYS A 1 110 ? -16.158 8.769 3.571 1.00 98.12 110 LYS A N 1
ATOM 853 C CA . LYS A 1 110 ? -16.883 8.295 2.390 1.00 98.12 110 LYS A CA 1
ATOM 854 C C . LYS A 1 110 ? -15.910 7.805 1.320 1.00 98.12 110 LYS A C 1
ATOM 856 O O . LYS A 1 110 ? -14.779 8.278 1.241 1.00 98.12 110 LYS A O 1
ATOM 861 N N . TRP A 1 111 ? -16.348 6.844 0.510 1.00 97.69 111 TRP A N 1
ATOM 862 C CA . TRP A 1 111 ? -15.514 6.318 -0.573 1.00 97.69 111 TRP A CA 1
ATOM 863 C C . TRP A 1 111 ? -15.250 7.384 -1.637 1.00 97.69 111 TRP A C 1
ATOM 865 O O . TRP A 1 111 ? -14.130 7.484 -2.121 1.00 97.69 111 TRP A O 1
ATOM 875 N N . GLU A 1 112 ? -16.236 8.232 -1.904 1.00 98.25 112 GLU A N 1
ATOM 876 C CA . GLU A 1 112 ? -16.132 9.335 -2.855 1.00 98.25 112 GLU A CA 1
ATOM 877 C C . GLU A 1 112 ? -15.028 10.325 -2.439 1.00 98.25 112 GLU A C 1
ATOM 879 O O . GLU A 1 112 ? -14.193 10.693 -3.262 1.00 98.25 112 GLU A O 1
ATOM 884 N N . ASP A 1 113 ? -14.953 10.669 -1.145 1.00 98.12 113 ASP A N 1
ATOM 885 C CA . ASP A 1 113 ? -13.904 11.546 -0.604 1.00 98.12 113 ASP A CA 1
ATOM 886 C C . ASP A 1 113 ? -12.509 10.895 -0.736 1.00 98.12 113 ASP A C 1
ATOM 888 O O . ASP A 1 113 ? -11.517 11.563 -1.024 1.00 98.12 113 ASP A O 1
ATOM 892 N N . ILE A 1 114 ? -12.416 9.576 -0.531 1.00 98.31 114 ILE A N 1
ATOM 893 C CA . ILE A 1 114 ? -11.166 8.807 -0.653 1.00 98.31 114 ILE A CA 1
ATOM 894 C C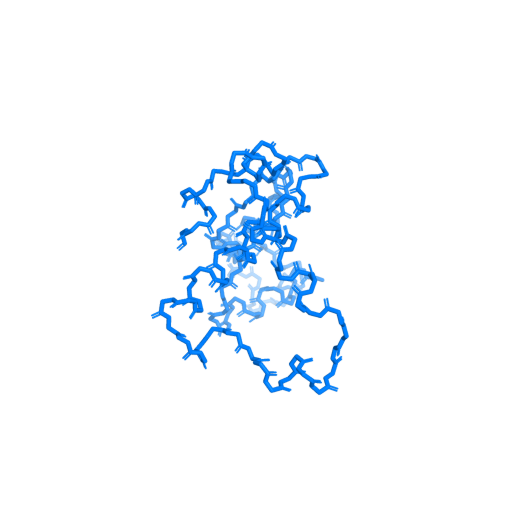 . ILE A 1 114 ? -10.663 8.805 -2.099 1.00 98.31 114 ILE A C 1
ATOM 896 O O . ILE A 1 114 ? -9.477 9.053 -2.339 1.00 98.31 114 ILE A O 1
ATOM 900 N N . GLU A 1 115 ? -11.547 8.523 -3.057 1.00 98.06 115 GLU A N 1
ATOM 901 C CA . GLU A 1 115 ? -11.215 8.513 -4.483 1.00 98.06 115 GLU A CA 1
ATOM 902 C C . GLU A 1 115 ? -10.813 9.912 -4.964 1.00 98.06 115 GLU A C 1
ATOM 904 O O . GLU A 1 115 ? -9.818 10.054 -5.675 1.00 98.06 115 GLU A O 1
ATOM 909 N N . GLU A 1 116 ? -11.525 10.955 -4.527 1.00 97.81 116 GLU A N 1
ATOM 910 C CA . GLU A 1 116 ? -11.213 12.343 -4.875 1.00 97.81 116 GLU A CA 1
ATOM 911 C C . GLU A 1 116 ? -9.836 12.774 -4.347 1.00 97.81 116 GLU A C 1
ATOM 913 O O . GLU A 1 116 ? -9.011 13.283 -5.114 1.00 97.81 116 GLU A O 1
ATOM 918 N N . LEU A 1 117 ? -9.568 12.538 -3.057 1.00 97.31 117 LEU A N 1
ATOM 919 C CA . LEU A 1 117 ? -8.318 12.939 -2.407 1.00 97.31 117 LEU A CA 1
ATOM 920 C C . LEU A 1 117 ? -7.113 12.174 -2.958 1.00 97.31 117 LEU A C 1
ATOM 922 O O . LEU A 1 117 ? -6.062 12.763 -3.206 1.00 97.31 117 LEU A O 1
ATOM 926 N N . SER A 1 118 ? -7.251 10.863 -3.157 1.00 97.81 118 SER A N 1
ATOM 927 C CA . SER A 1 118 ? -6.144 10.026 -3.634 1.00 97.81 118 SER A CA 1
ATOM 928 C C . SER A 1 118 ? -5.927 10.112 -5.144 1.00 97.81 118 SER A C 1
ATOM 930 O O . SER A 1 118 ? -4.800 9.952 -5.614 1.00 97.81 118 SER A O 1
ATOM 932 N N . GLY A 1 119 ? -6.994 10.357 -5.909 1.00 97.50 119 GLY A N 1
ATOM 933 C CA . GLY A 1 119 ? -7.040 10.159 -7.357 1.00 97.50 119 GLY A CA 1
ATOM 934 C C . GLY A 1 119 ? -6.988 8.695 -7.794 1.00 97.50 119 GLY A C 1
ATOM 935 O O . GLY A 1 119 ? -6.774 8.435 -8.976 1.00 97.50 119 GLY A O 1
ATOM 936 N N . ILE A 1 120 ? -7.163 7.747 -6.871 1.00 97.75 120 ILE A N 1
ATOM 937 C CA . ILE A 1 120 ? -7.190 6.313 -7.154 1.00 97.75 120 ILE A CA 1
ATOM 938 C C . ILE A 1 120 ? -8.627 5.826 -7.029 1.00 97.75 120 ILE A C 1
ATOM 940 O O . ILE A 1 120 ? -9.284 6.071 -6.019 1.00 97.75 120 ILE A O 1
ATOM 944 N N . SER A 1 121 ? -9.113 5.120 -8.050 1.00 96.81 121 SER A N 1
ATOM 945 C CA . SER A 1 121 ? -10.452 4.540 -8.000 1.00 96.81 121 SER A CA 1
ATOM 946 C C . SER A 1 121 ? -10.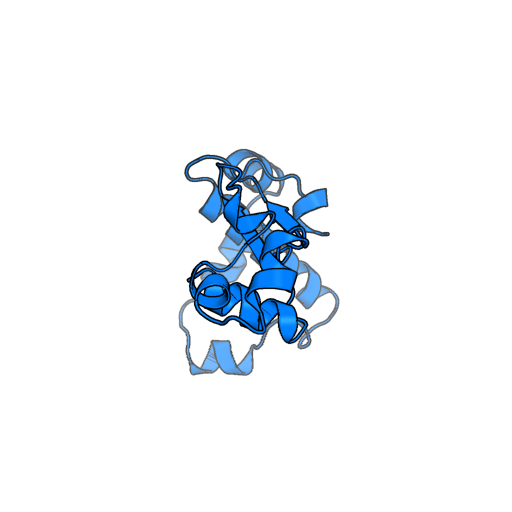529 3.437 -6.950 1.00 96.81 121 SER A C 1
ATOM 948 O O . SER A 1 121 ? -9.567 2.704 -6.710 1.00 96.81 121 SER A O 1
ATOM 950 N N . ARG A 1 122 ? 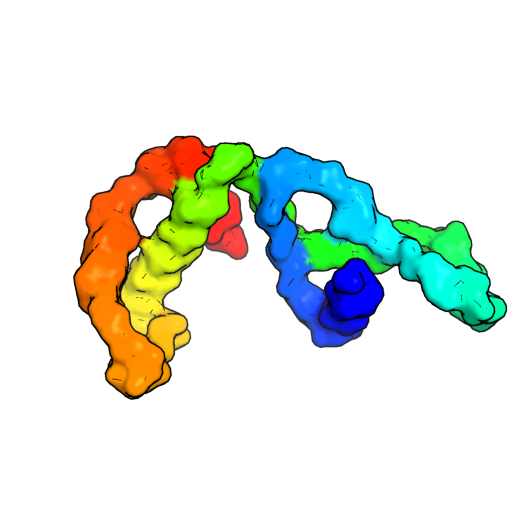-11.715 3.246 -6.378 1.00 95.56 122 ARG A N 1
ATOM 951 C CA . ARG A 1 122 ? -12.000 2.143 -5.466 1.00 95.56 122 ARG A CA 1
ATOM 952 C C . ARG A 1 122 ? -11.669 0.811 -6.129 1.00 95.56 122 ARG A C 1
ATOM 954 O O . ARG A 1 122 ? -11.048 -0.023 -5.501 1.00 95.56 122 ARG A O 1
ATOM 961 N N . GLY A 1 123 ? -12.013 0.627 -7.403 1.00 94.44 123 GLY A N 1
ATOM 962 C CA . GLY A 1 123 ? -11.680 -0.601 -8.132 1.00 94.44 123 GLY A CA 1
ATOM 963 C C . GLY A 1 123 ? -10.186 -0.937 -8.092 1.00 94.44 123 GLY A C 1
ATOM 964 O O . GLY A 1 123 ? -9.841 -2.068 -7.784 1.00 94.44 123 GLY A O 1
ATOM 965 N N . LEU A 1 124 ? -9.320 0.054 -8.327 1.00 93.50 124 LEU A N 1
ATOM 966 C CA . LEU A 1 124 ? -7.865 -0.125 -8.308 1.00 93.50 124 LEU A CA 1
ATOM 967 C C . LEU A 1 124 ? -7.299 -0.268 -6.884 1.00 93.50 124 LEU A C 1
ATOM 969 O O . LEU A 1 124 ? -6.314 -0.963 -6.675 1.00 93.50 124 LEU A O 1
ATOM 973 N N . LEU A 1 125 ? -7.920 0.376 -5.891 1.00 90.31 125 LEU A N 1
ATOM 974 C CA . LEU A 1 125 ? -7.584 0.204 -4.471 1.00 90.31 125 LEU A CA 1
ATOM 975 C C . LEU A 1 125 ? -7.877 -1.207 -3.945 1.00 90.31 125 LEU A C 1
ATOM 977 O O . LEU A 1 125 ? -7.298 -1.604 -2.935 1.00 90.31 125 LEU A O 1
ATOM 981 N N . LEU A 1 126 ? -8.828 -1.903 -4.572 1.00 87.50 126 LEU A N 1
ATOM 982 C CA . LEU A 1 126 ? -9.330 -3.209 -4.147 1.00 87.50 126 LEU A CA 1
ATOM 983 C C . LEU A 1 126 ? -8.800 -4.380 -4.992 1.00 87.50 126 LEU A C 1
ATOM 985 O O . LEU A 1 126 ? -9.233 -5.511 -4.768 1.00 87.50 126 LEU A O 1
ATOM 989 N N . GLU A 1 127 ? -7.931 -4.104 -5.968 1.00 79.00 127 GLU A N 1
ATOM 990 C CA . GLU A 1 127 ? -7.225 -5.111 -6.776 1.00 79.00 127 GLU A CA 1
ATOM 991 C C . GLU A 1 127 ? -6.182 -5.875 -5.946 1.00 79.00 127 GLU A C 1
ATOM 993 O O . GLU A 1 127 ? -6.137 -7.121 -6.080 1.00 79.00 127 GLU A O 1
#

Radius of gyration: 19.07 Å; chains: 1; bounding box: 49×29×46 Å